Protein AF-A0A523S3R2-F1 (afdb_monomer_lite)

Structure (mmCIF, N/CA/C/O backbone):
data_AF-A0A523S3R2-F1
#
_entry.id   AF-A0A523S3R2-F1
#
loop_
_atom_site.group_PDB
_atom_site.id
_atom_site.type_symbol
_atom_site.label_atom_id
_atom_site.label_alt_id
_atom_site.label_comp_id
_atom_site.label_asym_id
_atom_site.label_entity_id
_atom_site.label_seq_id
_atom_site.pdbx_PDB_ins_code
_atom_site.Cartn_x
_atom_site.Cartn_y
_atom_site.Cartn_z
_atom_site.occupancy
_atom_site.B_iso_or_equiv
_atom_site.auth_seq_id
_atom_site.auth_comp_id
_atom_site.auth_asym_id
_atom_site.auth_atom_id
_atom_site.pdbx_PDB_model_num
ATOM 1 N N . MET A 1 1 ? 44.971 -27.867 -10.500 1.00 40.50 1 MET A N 1
ATOM 2 C CA . MET A 1 1 ? 44.512 -26.619 -11.135 1.00 40.50 1 MET A CA 1
ATOM 3 C C . MET A 1 1 ? 43.137 -26.334 -10.574 1.00 40.50 1 MET A C 1
ATOM 5 O O . MET A 1 1 ? 42.234 -27.114 -10.837 1.00 40.50 1 MET A O 1
ATOM 9 N N . ALA A 1 2 ? 43.021 -25.345 -9.694 1.00 43.53 2 ALA A N 1
ATOM 10 C CA . ALA A 1 2 ? 41.729 -24.934 -9.167 1.00 43.53 2 ALA A CA 1
ATOM 11 C C . ALA A 1 2 ? 41.140 -23.931 -10.161 1.00 43.53 2 ALA A C 1
ATOM 13 O O . ALA A 1 2 ? 41.771 -22.913 -10.437 1.00 43.53 2 ALA A O 1
ATOM 14 N N . GLU A 1 3 ? 39.986 -24.256 -10.742 1.00 49.16 3 GLU A N 1
ATOM 15 C CA . GLU A 1 3 ? 39.143 -23.257 -11.389 1.00 49.16 3 GLU A CA 1
ATOM 16 C C . GLU A 1 3 ? 38.792 -22.212 -10.332 1.00 49.16 3 GLU A C 1
ATOM 18 O O . GLU A 1 3 ? 38.051 -22.488 -9.388 1.00 49.16 3 GLU A O 1
ATOM 23 N N . GLU A 1 4 ? 39.361 -21.016 -10.467 1.00 48.84 4 GLU A N 1
ATOM 24 C CA . GLU A 1 4 ? 38.840 -19.842 -9.789 1.00 48.84 4 GLU A CA 1
ATOM 25 C C . GLU A 1 4 ? 37.411 -19.638 -10.282 1.00 48.84 4 GLU A C 1
ATOM 27 O O . GLU A 1 4 ? 37.146 -19.176 -11.395 1.00 48.84 4 GLU A O 1
ATOM 32 N N . GLN A 1 5 ? 36.477 -20.039 -9.431 1.00 52.88 5 GLN A N 1
ATOM 33 C CA . GLN A 1 5 ? 35.084 -19.669 -9.510 1.00 52.88 5 GLN A CA 1
ATOM 34 C C . GLN A 1 5 ? 35.054 -18.137 -9.552 1.00 52.88 5 GLN A C 1
ATOM 36 O O . GLN A 1 5 ? 35.304 -17.488 -8.539 1.00 52.88 5 GLN A O 1
ATOM 41 N N . LYS A 1 6 ? 34.836 -17.562 -10.745 1.00 54.84 6 LYS A N 1
ATOM 42 C CA . LYS A 1 6 ? 34.659 -16.119 -10.943 1.00 54.84 6 LYS A CA 1
ATOM 43 C C . LYS A 1 6 ? 33.499 -15.672 -10.061 1.00 54.84 6 LYS A C 1
ATOM 45 O O . LYS A 1 6 ? 32.336 -15.779 -10.447 1.00 54.84 6 LYS A O 1
ATOM 50 N N . THR A 1 7 ? 33.815 -15.212 -8.859 1.00 56.47 7 THR A N 1
ATOM 51 C CA . THR A 1 7 ? 32.892 -14.472 -8.015 1.00 56.47 7 THR A CA 1
ATOM 52 C C . THR A 1 7 ? 32.406 -13.295 -8.850 1.00 56.47 7 THR A C 1
ATOM 54 O O . THR A 1 7 ? 33.206 -12.583 -9.460 1.00 56.47 7 THR A O 1
ATOM 57 N N . GLY A 1 8 ? 31.082 -13.185 -8.998 1.00 58.47 8 GLY A N 1
ATOM 58 C CA . GLY A 1 8 ? 30.453 -12.182 -9.850 1.00 58.47 8 GLY A CA 1
ATOM 59 C C . GLY A 1 8 ? 31.069 -10.814 -9.585 1.00 58.47 8 GLY A C 1
ATOM 60 O O . GLY A 1 8 ? 31.191 -10.412 -8.429 1.00 58.47 8 GLY A O 1
ATOM 61 N N . ALA A 1 9 ? 31.513 -10.145 -10.652 1.00 65.75 9 ALA A N 1
ATOM 62 C CA . ALA A 1 9 ? 32.090 -8.813 -10.565 1.00 65.75 9 ALA A CA 1
ATOM 63 C C . ALA A 1 9 ? 31.196 -7.935 -9.678 1.00 65.75 9 ALA A C 1
ATOM 65 O O . ALA A 1 9 ? 29.975 -7.925 -9.851 1.00 65.75 9 ALA A O 1
ATOM 66 N N . ALA A 1 10 ? 31.796 -7.249 -8.703 1.00 76.88 10 ALA A N 1
ATOM 67 C CA . ALA A 1 10 ? 31.055 -6.383 -7.799 1.00 76.88 10 ALA A CA 1
ATOM 68 C C . ALA A 1 10 ? 30.233 -5.379 -8.624 1.00 76.88 10 ALA A C 1
ATOM 70 O O . ALA A 1 10 ? 30.782 -4.614 -9.416 1.00 76.88 10 ALA A O 1
ATOM 71 N N . ILE A 1 11 ? 28.909 -5.424 -8.470 1.00 83.94 11 ILE A N 1
ATOM 72 C CA . ILE A 1 11 ? 27.993 -4.538 -9.188 1.00 83.94 11 ILE A CA 1
ATOM 73 C C . ILE A 1 11 ? 28.184 -3.124 -8.635 1.00 83.94 11 ILE A C 1
ATOM 75 O O . ILE A 1 11 ? 27.977 -2.895 -7.440 1.00 83.94 11 ILE A O 1
ATOM 79 N N . THR A 1 12 ? 28.574 -2.183 -9.495 1.00 91.38 12 THR A N 1
ATOM 80 C CA . THR A 1 12 ? 28.761 -0.776 -9.118 1.00 91.38 12 THR A CA 1
ATOM 81 C C . THR A 1 12 ? 27.421 -0.103 -8.807 1.00 91.38 12 THR A C 1
ATOM 83 O O . THR A 1 12 ? 26.373 -0.534 -9.291 1.00 91.38 12 THR A O 1
ATOM 86 N N . GLU A 1 13 ? 27.436 0.983 -8.026 1.00 95.38 13 GLU A N 1
ATOM 87 C CA . GLU A 1 13 ? 26.220 1.773 -7.755 1.00 95.38 13 GLU A CA 1
ATOM 88 C C . GLU A 1 13 ? 25.601 2.352 -9.035 1.00 95.38 13 GLU A C 1
ATOM 90 O O . GLU A 1 13 ? 24.383 2.430 -9.149 1.00 95.38 13 GLU A O 1
ATOM 95 N N . GLU A 1 14 ? 26.421 2.670 -10.039 1.00 93.38 14 GLU A N 1
ATOM 96 C CA . GLU A 1 14 ? 25.951 3.085 -11.364 1.00 93.38 14 GLU A CA 1
ATOM 97 C C . GLU A 1 14 ? 25.139 1.978 -12.053 1.00 93.38 14 GLU A C 1
ATOM 99 O O . GLU A 1 14 ? 24.027 2.220 -12.526 1.00 93.38 14 GLU A O 1
ATOM 104 N N . ILE A 1 15 ? 25.646 0.738 -12.048 1.00 92.50 15 ILE A N 1
ATOM 105 C CA . ILE A 1 15 ? 24.929 -0.404 -12.631 1.00 92.50 15 ILE A CA 1
ATOM 106 C C . ILE A 1 15 ? 23.650 -0.687 -11.836 1.00 92.50 15 ILE A C 1
ATOM 108 O O . ILE A 1 15 ? 22.602 -0.911 -12.439 1.00 92.50 15 ILE A O 1
ATOM 112 N N . LYS A 1 16 ? 23.687 -0.615 -10.498 1.00 91.88 16 LYS A N 1
ATOM 113 C CA . LYS A 1 16 ? 22.470 -0.729 -9.675 1.00 91.88 16 LYS A CA 1
ATOM 114 C C . LYS A 1 16 ? 21.453 0.356 -10.032 1.00 91.88 16 LYS A C 1
ATOM 116 O O . LYS A 1 16 ? 20.271 0.051 -10.173 1.00 91.88 16 LYS A O 1
ATOM 121 N N . GLY A 1 17 ? 21.901 1.595 -10.228 1.00 92.19 17 GLY A N 1
ATOM 122 C CA . GLY A 1 17 ? 21.056 2.706 -10.662 1.00 92.19 17 GLY A CA 1
ATOM 123 C C . GLY A 1 17 ? 20.334 2.404 -11.976 1.00 92.19 17 GLY A C 1
ATOM 124 O O . GLY A 1 17 ? 19.113 2.540 -12.046 1.00 92.19 17 GLY A O 1
ATOM 125 N N . LEU A 1 18 ? 21.053 1.901 -12.984 1.00 90.31 18 LEU A N 1
ATOM 126 C CA . LEU A 1 18 ? 20.466 1.470 -14.262 1.00 90.31 18 LEU A CA 1
ATOM 127 C C . LEU A 1 18 ? 19.465 0.317 -14.093 1.00 90.31 18 LEU A C 1
ATOM 129 O O . LEU A 1 18 ? 18.404 0.312 -14.726 1.00 90.31 18 LEU A O 1
ATOM 133 N N . MET A 1 19 ? 19.764 -0.643 -13.213 1.00 90.38 19 MET A N 1
ATOM 134 C CA . MET A 1 19 ? 18.846 -1.740 -12.900 1.00 90.38 19 MET A CA 1
ATOM 135 C C . MET A 1 19 ? 17.519 -1.216 -12.345 1.00 90.38 19 MET A C 1
ATOM 137 O O . MET A 1 19 ? 16.462 -1.622 -12.827 1.00 90.38 19 MET A O 1
ATOM 141 N N . TYR A 1 20 ? 17.562 -0.304 -11.371 1.00 87.00 20 TYR A N 1
ATOM 142 C CA . TYR A 1 20 ? 16.360 0.257 -10.748 1.00 87.00 20 TYR A CA 1
ATOM 143 C C . TYR A 1 20 ? 15.589 1.203 -11.666 1.00 87.00 20 TYR A C 1
ATOM 145 O O . TYR A 1 20 ? 14.362 1.140 -11.703 1.00 87.00 20 TYR A O 1
ATOM 153 N N . ALA A 1 21 ? 16.288 2.060 -12.409 1.00 84.06 21 ALA A N 1
ATOM 154 C CA . ALA A 1 21 ? 15.658 3.097 -13.219 1.00 84.06 21 ALA A CA 1
ATOM 155 C C . ALA A 1 21 ? 15.180 2.602 -14.591 1.00 84.06 21 ALA A C 1
ATOM 157 O O . ALA A 1 21 ? 14.309 3.227 -15.190 1.00 84.06 21 ALA A O 1
ATOM 158 N N . THR A 1 22 ? 15.749 1.517 -15.128 1.00 85.94 22 THR A N 1
ATOM 159 C CA . THR A 1 22 ? 15.472 1.090 -16.511 1.00 85.94 22 THR A CA 1
ATOM 160 C C . THR A 1 22 ? 15.106 -0.383 -16.614 1.00 85.94 22 THR A C 1
ATOM 162 O O . THR A 1 22 ? 14.055 -0.714 -17.162 1.00 85.94 22 THR A O 1
ATOM 165 N N . TRP A 1 23 ? 15.940 -1.289 -16.094 1.00 90.19 23 TRP A N 1
ATOM 166 C CA . TRP A 1 23 ? 15.748 -2.721 -16.355 1.00 90.19 23 TRP A CA 1
ATOM 167 C C . TRP A 1 23 ? 14.554 -3.293 -15.589 1.00 90.19 23 TRP A C 1
ATOM 169 O O . TRP A 1 23 ? 13.716 -3.969 -16.183 1.00 90.19 23 TRP A O 1
ATOM 179 N N . LEU A 1 24 ? 14.444 -3.005 -14.289 1.00 89.12 24 LEU A N 1
ATOM 180 C CA . LEU A 1 24 ? 13.330 -3.470 -13.461 1.00 89.12 24 LEU A CA 1
ATOM 181 C C . LEU A 1 24 ? 11.973 -2.943 -13.949 1.00 89.12 24 LEU A C 1
ATOM 183 O O . LEU A 1 24 ? 11.067 -3.771 -14.076 1.00 89.12 24 LEU A O 1
ATOM 187 N N . PRO A 1 25 ? 11.811 -1.646 -14.287 1.00 84.69 25 PRO A N 1
ATOM 188 C CA . PRO A 1 25 ? 10.603 -1.165 -14.945 1.00 84.69 25 PRO A CA 1
ATOM 189 C C . PRO A 1 25 ? 10.266 -1.959 -16.209 1.00 84.69 25 PRO A C 1
ATOM 191 O O . PRO A 1 25 ? 9.183 -2.530 -16.279 1.00 84.69 25 PRO A O 1
ATOM 194 N N . ALA A 1 26 ? 11.204 -2.099 -17.155 1.00 87.00 26 ALA A N 1
ATOM 195 C CA . ALA A 1 26 ? 10.957 -2.788 -18.426 1.00 87.00 26 ALA A CA 1
ATOM 196 C C . ALA A 1 26 ? 10.557 -4.268 -18.252 1.00 87.00 26 ALA A C 1
ATOM 198 O O . ALA A 1 26 ? 9.619 -4.754 -18.895 1.00 87.00 26 ALA A O 1
ATOM 199 N N . ILE A 1 27 ? 11.238 -4.987 -17.352 1.00 89.44 27 ILE A N 1
ATOM 200 C CA . ILE A 1 27 ? 10.918 -6.385 -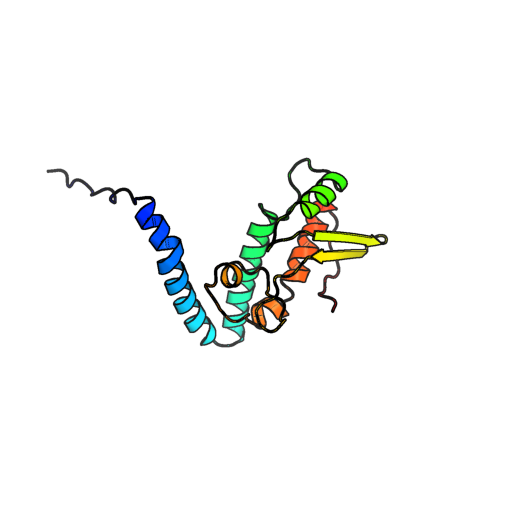17.021 1.00 89.44 27 ILE A CA 1
ATOM 201 C C . ILE A 1 27 ? 9.525 -6.473 -16.388 1.00 89.44 27 ILE A C 1
ATOM 203 O O . ILE A 1 27 ? 8.728 -7.341 -16.748 1.00 89.44 27 ILE A O 1
ATOM 207 N N . THR A 1 28 ? 9.216 -5.559 -15.469 1.00 87.44 28 THR A N 1
ATOM 208 C CA . THR A 1 28 ? 7.931 -5.528 -14.764 1.00 87.44 28 THR A CA 1
ATOM 209 C C . THR A 1 28 ? 6.780 -5.206 -15.712 1.00 87.44 28 THR A C 1
ATOM 211 O O . THR A 1 28 ? 5.753 -5.885 -15.661 1.00 87.44 28 THR A O 1
ATOM 214 N N . THR A 1 29 ? 6.952 -4.244 -16.623 1.00 83.00 29 THR A N 1
ATOM 215 C CA . THR A 1 29 ? 5.983 -3.945 -17.687 1.00 83.00 29 THR A CA 1
ATOM 216 C C . THR A 1 29 ? 5.697 -5.192 -18.522 1.00 83.00 29 THR A C 1
ATOM 218 O O . THR A 1 29 ? 4.538 -5.588 -18.636 1.00 83.00 29 THR A O 1
ATOM 221 N N . THR A 1 30 ? 6.741 -5.870 -19.011 1.00 88.31 30 THR A N 1
ATOM 222 C CA . THR A 1 30 ? 6.602 -7.089 -19.830 1.00 88.31 30 THR A CA 1
ATOM 223 C C . THR A 1 30 ? 5.842 -8.191 -19.080 1.00 88.31 30 THR A C 1
ATOM 225 O O . THR A 1 30 ? 4.916 -8.802 -19.612 1.00 88.31 30 THR A O 1
ATOM 228 N N . LEU A 1 31 ? 6.185 -8.428 -17.809 1.00 90.31 31 LEU A N 1
ATOM 229 C CA . LEU A 1 31 ? 5.492 -9.407 -16.967 1.00 90.31 31 LEU A CA 1
ATOM 230 C C . LEU A 1 31 ? 4.002 -9.068 -16.801 1.00 90.31 31 LEU A C 1
ATOM 232 O O . LEU A 1 31 ? 3.144 -9.948 -16.893 1.00 90.31 31 LEU A O 1
ATOM 236 N N . LEU A 1 32 ? 3.683 -7.799 -16.544 1.00 86.12 32 LEU A N 1
ATOM 237 C CA . LEU A 1 32 ? 2.310 -7.347 -16.326 1.00 86.12 32 LEU A CA 1
ATOM 238 C C . LEU A 1 32 ? 1.465 -7.406 -17.601 1.00 86.12 32 LEU A C 1
ATOM 240 O O . LEU A 1 32 ? 0.279 -7.737 -17.527 1.00 86.12 32 LEU A O 1
ATOM 244 N N . GLU A 1 33 ? 2.057 -7.152 -18.766 1.00 85.56 33 GLU A N 1
ATOM 245 C CA . GLU A 1 33 ? 1.408 -7.353 -20.065 1.00 85.56 33 GLU A CA 1
ATOM 246 C C . GLU A 1 33 ? 1.015 -8.816 -20.291 1.00 85.56 33 GLU A C 1
ATOM 248 O O . GLU A 1 33 ? -0.112 -9.093 -20.708 1.00 85.56 33 GLU A O 1
ATOM 253 N N . GLU A 1 34 ? 1.880 -9.764 -19.936 1.00 91.50 34 GLU A N 1
ATOM 254 C CA . GLU A 1 34 ? 1.540 -11.187 -20.016 1.00 91.50 34 GLU A CA 1
ATOM 255 C C . GLU A 1 34 ? 0.483 -11.589 -18.980 1.00 91.50 34 GLU A C 1
ATOM 257 O O . GLU A 1 34 ? -0.449 -12.337 -19.291 1.00 91.50 34 GLU A O 1
ATOM 262 N N . ILE A 1 35 ? 0.532 -11.028 -17.767 1.00 90.00 35 ILE A N 1
ATOM 263 C CA . ILE A 1 35 ? -0.519 -11.236 -16.758 1.00 90.00 35 ILE A CA 1
ATOM 264 C C . I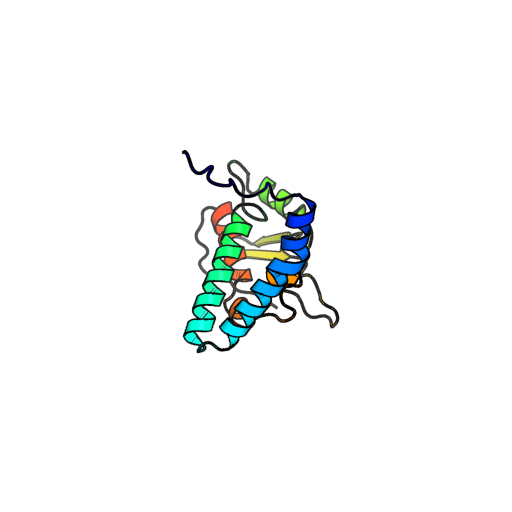LE A 1 35 ? -1.887 -10.765 -17.278 1.00 90.00 35 ILE A C 1
ATOM 266 O O . ILE A 1 35 ? -2.898 -11.424 -17.006 1.00 90.00 35 ILE A O 1
ATOM 270 N N . ARG A 1 36 ? -1.953 -9.680 -18.068 1.00 85.31 36 ARG A N 1
ATOM 271 C CA . ARG A 1 36 ? -3.212 -9.212 -18.686 1.00 85.31 36 ARG A CA 1
ATOM 272 C C . ARG A 1 36 ? -3.837 -10.256 -19.604 1.00 85.31 36 ARG A C 1
ATOM 274 O O . ARG A 1 36 ? -5.067 -10.352 -19.640 1.00 85.31 36 ARG A O 1
ATOM 281 N N . ARG A 1 37 ? -3.017 -11.057 -20.289 1.00 90.06 37 ARG A N 1
ATOM 282 C CA . ARG A 1 37 ? -3.452 -12.101 -21.234 1.00 90.06 37 ARG A CA 1
ATOM 283 C C . ARG A 1 37 ? -3.983 -13.360 -20.543 1.00 90.06 37 ARG A C 1
ATOM 285 O O . ARG A 1 37 ? -4.603 -14.200 -21.192 1.00 90.06 37 ARG A O 1
ATOM 292 N N . LEU A 1 38 ? -3.779 -13.503 -19.232 1.00 92.38 38 LEU A N 1
ATOM 293 C CA . LEU A 1 38 ? -4.279 -14.651 -18.479 1.00 92.38 38 LEU A CA 1
ATOM 294 C C . LEU A 1 38 ? -5.814 -14.643 -18.346 1.00 92.38 38 LEU A C 1
ATOM 296 O O . LEU A 1 38 ? -6.434 -13.577 -18.287 1.00 92.38 38 LEU A O 1
ATOM 300 N N . PRO A 1 39 ? -6.444 -15.827 -18.184 1.00 93.50 39 PRO A N 1
ATOM 301 C CA . PRO A 1 39 ? -7.865 -15.919 -17.872 1.00 93.50 39 PRO A CA 1
ATOM 302 C C . PRO A 1 39 ? -8.233 -15.113 -16.612 1.00 93.50 39 PRO A C 1
ATOM 304 O O . PRO A 1 39 ? -7.472 -15.156 -15.635 1.00 93.50 39 PRO A O 1
ATOM 307 N N . PRO A 1 40 ? -9.421 -14.474 -16.556 1.00 89.44 40 PRO A N 1
ATOM 308 C CA . PRO A 1 40 ? -9.779 -13.525 -15.495 1.00 89.44 40 PRO A CA 1
ATOM 309 C C . PRO A 1 40 ? -9.574 -14.048 -14.069 1.00 89.44 40 PRO A C 1
ATOM 311 O O . PRO A 1 40 ? -9.037 -13.345 -13.217 1.00 89.44 40 PRO A O 1
ATOM 314 N N . LYS A 1 41 ? -9.927 -15.314 -13.806 1.00 89.19 41 LYS A N 1
ATOM 315 C CA . LYS A 1 41 ? -9.755 -15.936 -12.482 1.00 89.19 41 LYS A CA 1
ATOM 316 C C . LYS A 1 41 ? -8.282 -16.025 -12.062 1.00 89.19 41 LYS A C 1
ATOM 318 O O . LYS A 1 41 ? -7.964 -15.756 -10.908 1.00 89.19 41 LYS A O 1
ATOM 323 N N . ARG A 1 42 ? -7.388 -16.398 -12.986 1.00 91.25 42 ARG A N 1
ATOM 324 C CA . ARG A 1 42 ? -5.944 -16.516 -12.711 1.00 91.25 42 ARG A CA 1
ATOM 325 C C . ARG A 1 42 ? -5.296 -15.142 -12.595 1.00 91.25 42 ARG A C 1
ATOM 327 O O . ARG A 1 42 ? -4.554 -14.916 -11.644 1.00 91.25 42 ARG A O 1
ATOM 334 N N . ARG A 1 43 ? -5.644 -14.223 -13.503 1.00 90.12 43 ARG A N 1
ATOM 335 C CA . ARG A 1 43 ? -5.213 -12.821 -13.456 1.00 90.12 43 ARG A CA 1
ATOM 336 C C . ARG A 1 43 ? -5.556 -12.190 -12.106 1.00 90.12 43 ARG A C 1
ATOM 338 O O . ARG A 1 43 ? -4.659 -11.731 -11.409 1.00 90.12 43 ARG A O 1
ATOM 345 N N . LYS A 1 44 ? -6.825 -12.272 -11.686 1.00 85.94 44 LYS A N 1
ATOM 346 C CA . LYS A 1 44 ? -7.289 -11.747 -10.393 1.00 85.94 44 LYS A CA 1
ATOM 347 C C . LYS A 1 44 ? -6.525 -12.346 -9.211 1.00 85.94 44 LYS A C 1
ATOM 349 O O . LYS A 1 44 ? -6.143 -11.602 -8.316 1.00 85.94 44 LYS A O 1
ATOM 354 N N . ALA A 1 45 ? -6.290 -13.659 -9.198 1.00 88.38 45 ALA A N 1
ATOM 355 C CA . ALA A 1 45 ? -5.576 -14.314 -8.101 1.00 88.38 45 ALA A CA 1
ATOM 356 C C . ALA A 1 45 ? -4.126 -13.816 -7.959 1.00 88.38 45 ALA A C 1
ATOM 358 O O . ALA A 1 45 ? -3.695 -13.508 -6.849 1.00 88.38 45 ALA A O 1
ATOM 359 N N . ILE A 1 46 ? -3.394 -13.694 -9.072 1.00 89.62 46 ILE A N 1
ATOM 360 C CA . ILE A 1 46 ? -2.009 -13.192 -9.073 1.00 89.62 46 ILE A CA 1
ATOM 361 C C . ILE A 1 46 ? -1.972 -11.734 -8.618 1.00 89.62 46 ILE A C 1
ATOM 363 O O . ILE A 1 46 ? -1.239 -11.396 -7.694 1.00 89.62 46 ILE A O 1
ATOM 367 N N . LEU A 1 47 ? -2.810 -10.896 -9.225 1.00 85.69 47 LEU A N 1
ATOM 368 C CA . LEU A 1 47 ? -2.895 -9.471 -8.921 1.00 85.69 47 LEU A CA 1
ATOM 369 C C . LEU A 1 47 ? -3.289 -9.206 -7.459 1.00 85.69 47 LEU A C 1
ATOM 371 O O . LEU A 1 47 ? -2.678 -8.373 -6.797 1.00 85.69 47 LEU A O 1
ATOM 375 N N . THR A 1 48 ? -4.240 -9.976 -6.920 1.00 84.12 48 THR A N 1
ATOM 376 C CA . THR A 1 48 ? -4.626 -9.895 -5.501 1.00 84.12 48 THR A CA 1
ATOM 377 C C . THR A 1 48 ? -3.441 -10.229 -4.599 1.00 84.12 48 THR A C 1
ATOM 379 O O . THR A 1 48 ? -3.143 -9.462 -3.689 1.00 84.12 48 THR A O 1
ATOM 382 N N . LYS A 1 49 ? -2.713 -11.314 -4.896 1.00 87.25 49 LYS A N 1
ATOM 383 C CA . LYS A 1 49 ? -1.535 -11.715 -4.118 1.00 87.25 49 LYS A CA 1
ATOM 384 C C . LYS A 1 49 ? -0.431 -10.656 -4.159 1.00 87.25 49 LYS A C 1
ATOM 386 O O . LYS A 1 49 ? 0.165 -10.373 -3.127 1.00 87.25 49 LYS A O 1
ATOM 391 N N . MET A 1 50 ? -0.187 -10.045 -5.321 1.00 86.00 50 MET A N 1
ATOM 392 C CA . MET A 1 50 ? 0.753 -8.925 -5.438 1.00 86.00 50 MET A CA 1
ATOM 393 C C . MET A 1 50 ? 0.337 -7.754 -4.540 1.00 86.00 50 MET A C 1
ATOM 395 O O . MET A 1 50 ? 1.166 -7.234 -3.798 1.00 86.00 50 MET A O 1
ATOM 399 N N . CYS A 1 51 ? -0.944 -7.370 -4.555 1.00 81.62 51 CYS A N 1
ATOM 400 C C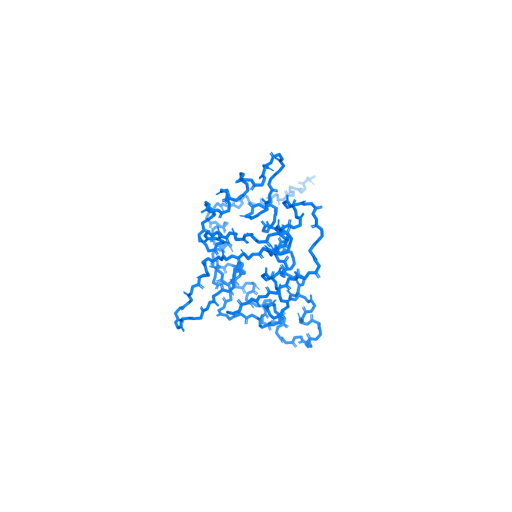A . CYS A 1 51 ? -1.460 -6.314 -3.684 1.00 81.62 51 CYS A CA 1
ATOM 401 C C . CYS A 1 51 ? -1.336 -6.654 -2.195 1.00 81.62 51 CYS A C 1
ATOM 403 O O . CYS A 1 51 ? -0.980 -5.778 -1.410 1.00 81.62 51 CYS A O 1
ATOM 405 N N . ASP A 1 52 ? -1.606 -7.899 -1.804 1.00 84.00 52 ASP A N 1
ATOM 406 C CA . ASP A 1 52 ? -1.506 -8.327 -0.407 1.00 84.00 52 ASP A CA 1
ATOM 407 C C . ASP A 1 52 ? -0.057 -8.268 0.087 1.00 84.00 52 ASP A C 1
ATOM 409 O O . ASP A 1 52 ? 0.197 -7.727 1.164 1.00 84.00 52 ASP A O 1
ATOM 413 N N . THR A 1 53 ? 0.902 -8.705 -0.738 1.00 86.56 53 THR A N 1
ATOM 414 C CA . THR A 1 53 ? 2.337 -8.554 -0.452 1.00 86.56 53 THR A CA 1
ATOM 415 C C . THR A 1 53 ? 2.738 -7.082 -0.332 1.00 86.56 53 THR A C 1
ATOM 417 O O . THR A 1 53 ? 3.455 -6.719 0.598 1.00 86.56 53 THR A O 1
ATOM 420 N N . CYS A 1 54 ? 2.246 -6.197 -1.206 1.00 83.69 54 CYS A N 1
ATOM 421 C CA . CYS A 1 54 ? 2.473 -4.757 -1.039 1.00 83.69 54 CYS A CA 1
ATOM 422 C C . CYS A 1 54 ? 1.900 -4.238 0.289 1.00 83.69 54 CYS A C 1
ATOM 424 O O . CYS A 1 54 ? 2.559 -3.455 0.967 1.00 83.69 54 CYS A O 1
ATOM 426 N N . GLY A 1 55 ? 0.706 -4.690 0.683 1.00 84.75 55 GLY A N 1
ATOM 427 C CA . GLY A 1 55 ? 0.098 -4.330 1.964 1.00 84.75 55 GLY A CA 1
ATOM 428 C C . GLY A 1 55 ? 0.897 -4.830 3.171 1.00 84.75 55 GLY A C 1
ATOM 429 O O . GLY A 1 55 ? 1.013 -4.119 4.164 1.00 84.75 55 GLY A O 1
ATOM 430 N N . GLU A 1 56 ? 1.488 -6.026 3.095 1.00 87.50 56 GLU A N 1
ATOM 431 C CA . GLU A 1 56 ? 2.398 -6.541 4.128 1.00 87.50 56 GLU A CA 1
ATOM 432 C C . GLU A 1 56 ? 3.644 -5.672 4.279 1.00 87.50 56 GLU A C 1
ATOM 434 O O . GLU A 1 56 ? 3.989 -5.300 5.398 1.00 87.50 56 GLU A O 1
ATOM 439 N N . LEU A 1 57 ? 4.278 -5.297 3.167 1.00 87.50 57 LEU A N 1
ATOM 440 C CA . LEU A 1 57 ? 5.450 -4.419 3.187 1.00 87.50 57 LEU A CA 1
ATOM 441 C C . LEU A 1 57 ? 5.102 -3.013 3.695 1.00 87.50 57 LEU A C 1
ATOM 443 O O . LEU A 1 57 ? 5.864 -2.433 4.468 1.00 87.50 57 LEU A O 1
ATOM 447 N N . ALA A 1 58 ? 3.933 -2.486 3.322 1.00 86.62 58 ALA A N 1
ATOM 448 C CA . ALA A 1 58 ? 3.444 -1.207 3.829 1.00 86.62 58 ALA A CA 1
ATOM 449 C C . ALA A 1 58 ? 3.249 -1.250 5.355 1.00 86.62 58 ALA A C 1
ATOM 451 O O . ALA A 1 58 ? 3.731 -0.363 6.057 1.00 86.62 58 ALA A O 1
ATOM 452 N N . MET A 1 59 ? 2.629 -2.309 5.882 1.00 89.12 59 MET A N 1
ATOM 453 C CA . MET A 1 59 ? 2.489 -2.517 7.329 1.00 89.12 59 MET A CA 1
ATOM 454 C C . MET A 1 59 ? 3.834 -2.746 8.031 1.00 89.12 59 MET A C 1
ATOM 456 O O . MET A 1 59 ? 3.992 -2.361 9.181 1.00 89.12 59 MET A O 1
ATOM 460 N N . ALA A 1 60 ? 4.815 -3.355 7.368 1.00 87.00 60 ALA A N 1
ATOM 461 C CA . ALA A 1 60 ? 6.112 -3.620 7.981 1.00 87.00 60 ALA A CA 1
ATOM 462 C C . ALA A 1 60 ? 6.976 -2.361 8.165 1.00 87.00 60 ALA A C 1
ATOM 464 O O . ALA A 1 60 ? 7.866 -2.372 9.011 1.00 87.00 60 ALA A O 1
ATOM 465 N N . GLY A 1 61 ? 6.745 -1.290 7.396 1.00 82.69 61 GLY A N 1
ATOM 466 C CA . GLY A 1 61 ? 7.621 -0.115 7.474 1.00 82.69 61 GLY A CA 1
ATOM 467 C C . GLY A 1 61 ? 7.006 1.246 7.169 1.00 82.69 61 GLY A C 1
ATOM 468 O O . GLY A 1 61 ? 7.463 2.234 7.732 1.00 82.69 61 GLY A O 1
ATOM 469 N N . ALA A 1 62 ? 6.002 1.333 6.296 1.00 84.38 62 ALA A N 1
ATOM 470 C CA . ALA A 1 62 ? 5.536 2.622 5.784 1.00 84.38 62 ALA A CA 1
ATOM 471 C C . ALA A 1 62 ? 4.350 3.213 6.559 1.00 84.38 62 ALA A C 1
ATOM 473 O O . ALA A 1 62 ? 4.239 4.431 6.653 1.00 84.38 62 ALA A O 1
ATOM 474 N N . VAL A 1 63 ? 3.449 2.361 7.061 1.00 88.88 63 VAL A N 1
ATOM 475 C CA . VAL A 1 63 ? 2.207 2.792 7.730 1.00 88.88 63 VAL A CA 1
ATOM 476 C C . VAL A 1 63 ? 1.814 1.925 8.925 1.00 88.88 63 VAL A C 1
ATOM 478 O O . VAL A 1 63 ? 0.771 2.165 9.513 1.00 88.88 63 VAL A O 1
ATOM 481 N N . GLY A 1 64 ? 2.582 0.896 9.290 1.00 90.12 64 GLY A N 1
ATOM 482 C CA . GLY A 1 64 ? 2.217 0.041 10.422 1.00 90.12 64 GLY A CA 1
ATOM 483 C C . GLY A 1 64 ? 2.641 0.604 11.772 1.00 90.12 64 GLY A C 1
ATOM 484 O O . GLY A 1 64 ? 3.679 1.259 11.894 1.00 90.12 64 GLY A O 1
ATOM 485 N N . ILE A 1 65 ? 1.851 0.288 12.801 1.00 92.12 65 ILE A N 1
ATOM 486 C CA . ILE A 1 65 ? 2.198 0.592 14.189 1.00 92.12 65 ILE A CA 1
ATOM 487 C C . ILE A 1 65 ? 3.475 -0.155 14.594 1.00 92.12 65 ILE A C 1
ATOM 489 O O . ILE A 1 65 ? 3.618 -1.355 14.347 1.00 92.12 65 ILE A O 1
ATOM 493 N N . GLN A 1 66 ? 4.416 0.559 15.210 1.00 89.69 66 GLN A N 1
ATOM 494 C CA . GLN A 1 66 ? 5.710 -0.005 15.595 1.00 89.69 66 GLN A CA 1
ATOM 495 C C . GLN A 1 66 ? 5.661 -0.642 16.995 1.00 89.69 66 GLN A C 1
ATOM 497 O O . GLN A 1 66 ? 4.836 -0.247 17.825 1.00 89.69 66 GLN A O 1
ATOM 502 N N . PRO A 1 67 ? 6.542 -1.612 17.310 1.00 89.06 67 PRO A N 1
ATOM 503 C CA . PRO A 1 67 ? 6.617 -2.188 18.649 1.00 89.06 67 PRO A CA 1
ATOM 504 C C . PRO A 1 67 ? 6.804 -1.112 19.729 1.00 89.06 67 PRO A C 1
ATOM 506 O O . PRO A 1 67 ? 7.733 -0.313 19.666 1.00 89.06 67 PRO A O 1
ATOM 509 N N . GLY A 1 68 ? 5.923 -1.108 20.732 1.00 89.69 68 GLY A N 1
ATOM 510 C CA . GLY A 1 68 ? 5.961 -0.147 21.841 1.00 89.69 68 GLY A CA 1
ATOM 511 C C . GLY A 1 68 ? 5.329 1.219 21.549 1.00 89.69 68 GLY A C 1
ATOM 512 O O . GLY A 1 68 ? 5.228 2.024 22.468 1.00 89.69 68 GLY A O 1
ATOM 513 N N . MET A 1 69 ? 4.870 1.468 20.321 1.00 93.88 69 MET A N 1
ATOM 514 C CA . MET A 1 69 ? 4.163 2.695 19.951 1.00 93.88 69 MET A CA 1
ATOM 515 C C . MET A 1 69 ? 2.754 2.705 20.559 1.00 93.88 69 MET A C 1
ATOM 517 O O . MET A 1 69 ? 2.028 1.708 20.471 1.00 93.88 69 MET A O 1
ATOM 521 N N . SER A 1 70 ? 2.367 3.817 21.189 1.00 93.81 70 SER A N 1
ATOM 522 C CA . SER A 1 70 ? 0.992 4.008 21.657 1.00 93.81 70 SER A CA 1
ATOM 523 C C . SER A 1 70 ? 0.052 4.356 20.495 1.00 93.81 70 SER A C 1
ATOM 525 O O . SER A 1 70 ? 0.494 4.650 19.386 1.00 93.81 70 SER A O 1
ATOM 527 N N . TRP A 1 71 ? -1.260 4.327 20.738 1.00 92.12 71 TRP A N 1
ATOM 528 C CA . TRP A 1 71 ? -2.237 4.780 19.743 1.00 92.12 71 TRP A CA 1
ATOM 529 C C . TRP A 1 71 ? -2.022 6.250 19.366 1.00 92.12 71 TRP A C 1
ATOM 531 O O . TRP A 1 71 ? -2.002 6.575 18.183 1.00 92.12 71 TRP A O 1
ATOM 541 N N . ASP A 1 72 ? -1.792 7.115 20.353 1.00 93.25 72 ASP A N 1
ATOM 542 C CA . ASP A 1 72 ? -1.585 8.544 20.119 1.00 93.25 72 ASP A CA 1
ATOM 543 C C . ASP A 1 72 ? -0.285 8.793 19.339 1.00 93.25 72 ASP A C 1
ATOM 545 O O . ASP A 1 72 ? -0.288 9.538 18.360 1.00 93.25 72 ASP A O 1
ATOM 549 N N . ASP A 1 73 ? 0.800 8.087 19.684 1.00 94.31 73 ASP A N 1
ATOM 550 C CA . ASP A 1 73 ? 2.059 8.157 18.927 1.00 94.31 73 ASP A CA 1
ATOM 551 C C . ASP A 1 73 ? 1.884 7.661 17.489 1.00 94.31 73 ASP A C 1
ATOM 553 O O . ASP A 1 73 ? 2.485 8.201 16.561 1.00 94.31 73 ASP A O 1
ATOM 557 N N . TYR A 1 74 ? 1.055 6.636 17.287 1.00 93.88 74 TYR A N 1
ATOM 558 C CA . TYR A 1 74 ? 0.751 6.109 15.963 1.00 93.88 74 TYR A CA 1
ATOM 559 C C . TYR A 1 74 ? -0.050 7.106 15.119 1.00 93.88 74 TYR A C 1
ATOM 561 O O . TYR A 1 74 ? 0.254 7.293 13.939 1.00 93.88 74 TYR A O 1
ATOM 569 N N . LEU A 1 75 ? -1.027 7.791 15.718 1.00 92.81 75 LEU A N 1
ATOM 570 C CA . LEU A 1 75 ? -1.772 8.859 15.053 1.00 92.81 75 LEU A CA 1
ATOM 571 C C . LEU A 1 75 ? -0.861 10.018 14.643 1.00 92.81 75 LEU A C 1
ATOM 573 O O . LEU A 1 75 ? -0.991 10.521 13.526 1.00 92.81 75 LEU A O 1
ATOM 577 N N . GLU A 1 76 ? 0.068 10.427 15.507 1.00 92.94 76 GLU A N 1
ATOM 578 C CA . GLU A 1 76 ? 1.052 11.457 15.161 1.00 92.94 76 GLU A CA 1
ATOM 579 C C . GLU A 1 76 ? 2.021 10.973 14.076 1.00 92.94 76 GLU A C 1
ATOM 581 O O . GLU A 1 76 ? 2.236 11.676 13.089 1.00 92.94 76 GLU A O 1
ATOM 586 N N . TYR A 1 77 ? 2.529 9.742 14.175 1.00 92.25 77 TYR A N 1
ATOM 587 C CA . TYR A 1 77 ? 3.372 9.133 13.142 1.00 92.25 77 TYR A CA 1
ATOM 588 C C . TYR A 1 77 ? 2.700 9.157 11.763 1.00 92.25 77 TYR A C 1
ATOM 590 O O . TYR A 1 77 ? 3.301 9.607 10.785 1.00 92.25 77 TYR A O 1
ATOM 598 N N . LEU A 1 78 ? 1.436 8.748 11.680 1.00 91.75 78 LEU A N 1
ATOM 599 C CA . LEU A 1 78 ? 0.695 8.699 10.423 1.00 91.75 78 LEU A CA 1
ATOM 600 C C . LEU A 1 78 ? 0.505 10.077 9.769 1.00 91.75 78 LEU A C 1
ATOM 602 O O . LEU A 1 78 ? 0.536 10.173 8.538 1.00 91.75 78 LEU A O 1
ATOM 606 N N . LYS A 1 79 ? 0.401 11.151 10.560 1.00 90.00 79 LYS A N 1
ATOM 607 C CA . LYS A 1 79 ? 0.375 12.533 10.045 1.00 90.00 79 LYS A CA 1
ATOM 608 C C . LYS A 1 79 ? 1.717 12.970 9.457 1.00 90.00 79 LYS A C 1
ATOM 610 O O . LYS A 1 79 ? 1.744 13.861 8.615 1.00 90.00 79 LYS A O 1
ATOM 615 N N . THR A 1 80 ? 2.822 12.362 9.892 1.00 88.62 80 THR A N 1
ATOM 616 C CA . THR A 1 80 ? 4.172 12.665 9.383 1.00 88.62 80 THR A CA 1
ATOM 617 C C . THR A 1 80 ? 4.569 11.846 8.156 1.00 88.62 80 THR A C 1
ATOM 619 O O . THR A 1 80 ? 5.599 12.129 7.543 1.00 88.62 80 THR A O 1
ATOM 622 N N . THR A 1 81 ? 3.776 10.836 7.778 1.00 86.94 81 THR A N 1
ATOM 623 C CA . THR A 1 81 ? 4.038 10.063 6.557 1.00 86.94 81 THR A CA 1
ATOM 624 C C . THR A 1 81 ? 3.983 10.969 5.327 1.00 86.94 81 THR A C 1
ATOM 626 O O . THR A 1 81 ? 3.120 11.837 5.205 1.00 86.94 81 THR A O 1
ATOM 629 N N . VAL A 1 82 ? 4.942 10.790 4.419 1.00 81.38 82 VAL A N 1
ATOM 630 C CA . VAL A 1 82 ? 5.108 11.669 3.257 1.00 81.38 82 VAL A CA 1
ATOM 631 C C . VAL A 1 82 ? 4.290 11.180 2.058 1.00 81.38 82 VAL A C 1
ATOM 633 O O . VAL A 1 82 ? 4.107 9.964 1.889 1.00 81.38 82 VAL A O 1
ATOM 636 N N . PRO A 1 83 ? 3.852 12.091 1.173 1.00 76.31 83 PRO A N 1
ATOM 637 C CA . PRO A 1 83 ? 3.342 11.714 -0.137 1.00 76.31 83 PRO A CA 1
ATOM 638 C C . PRO A 1 83 ? 4.360 10.839 -0.880 1.00 76.31 83 PRO A C 1
ATOM 640 O O . PRO A 1 83 ? 5.566 11.080 -0.782 1.00 76.31 83 PRO A O 1
ATOM 643 N N . PRO A 1 84 ? 3.919 9.808 -1.616 1.00 71.94 84 PRO A N 1
ATOM 644 C CA . PRO A 1 84 ? 2.536 9.475 -1.965 1.00 71.94 84 PRO A CA 1
ATOM 645 C C . PRO A 1 84 ? 1.848 8.511 -0.984 1.00 71.94 84 PRO A C 1
ATOM 647 O O . PRO A 1 84 ? 0.788 7.992 -1.298 1.00 71.94 84 PRO A O 1
ATOM 650 N N . ILE A 1 85 ? 2.485 8.159 0.136 1.00 76.88 85 ILE A N 1
ATOM 651 C CA . ILE A 1 85 ? 1.988 7.110 1.040 1.00 76.88 85 ILE A CA 1
ATOM 652 C C . ILE A 1 85 ? 1.048 7.694 2.097 1.00 76.88 85 ILE A C 1
ATOM 654 O O . ILE A 1 85 ? 0.164 6.981 2.558 1.00 76.88 85 ILE A O 1
ATOM 658 N N . GLY A 1 86 ? 1.216 8.969 2.441 1.00 79.50 86 GLY A N 1
ATOM 659 C CA . GLY A 1 86 ? 0.322 9.774 3.270 1.00 79.50 86 GLY A CA 1
ATOM 660 C C . GLY A 1 86 ? 0.454 11.262 2.911 1.00 79.50 86 GLY A C 1
ATOM 661 O O . GLY A 1 86 ? 0.827 11.557 1.777 1.00 79.50 86 GLY A O 1
ATOM 662 N N . PRO A 1 87 ? 0.184 12.206 3.828 1.00 87.56 87 PRO A N 1
ATOM 663 C CA . PRO A 1 87 ? -0.175 11.998 5.229 1.00 87.56 87 PRO A CA 1
ATOM 664 C C . PRO A 1 87 ? -1.562 11.370 5.389 1.00 87.56 87 PRO A C 1
ATOM 666 O O . PRO A 1 87 ? -2.433 11.509 4.528 1.00 87.56 87 PRO A O 1
ATOM 669 N N . TRP A 1 88 ? -1.773 10.688 6.515 1.00 89.06 88 TRP A N 1
ATOM 670 C CA . TRP A 1 88 ? -3.078 10.135 6.877 1.00 89.06 88 TRP A CA 1
ATOM 671 C C . TRP A 1 88 ? -3.743 10.967 7.970 1.00 89.06 88 TRP A C 1
ATOM 673 O O . TRP A 1 88 ? -3.111 11.422 8.922 1.00 89.06 88 TRP A O 1
ATOM 683 N N . THR A 1 89 ? -5.058 11.100 7.859 1.00 89.31 89 THR A N 1
ATOM 684 C CA . THR A 1 89 ? -5.953 11.579 8.907 1.00 89.31 89 THR A CA 1
ATOM 685 C C . THR A 1 89 ? -6.861 10.431 9.316 1.00 89.31 89 THR A C 1
ATOM 687 O O . THR A 1 89 ? -7.613 9.916 8.493 1.00 89.31 89 THR A O 1
ATOM 690 N N . ILE A 1 90 ? -6.823 10.053 10.592 1.00 91.44 90 ILE A N 1
ATOM 691 C CA . ILE A 1 90 ? -7.765 9.086 11.158 1.00 91.44 90 ILE A CA 1
ATOM 692 C C . ILE A 1 90 ? -8.790 9.847 11.992 1.00 91.44 90 ILE A C 1
ATOM 694 O O . ILE A 1 90 ? -8.426 10.540 12.944 1.00 91.44 90 ILE A O 1
ATOM 698 N N . LYS A 1 91 ? -10.070 9.716 11.644 1.00 92.69 91 LYS A N 1
ATOM 699 C CA . LYS A 1 91 ? -11.183 10.156 12.493 1.00 92.69 91 LYS A CA 1
ATOM 700 C C . LYS A 1 91 ? -11.796 8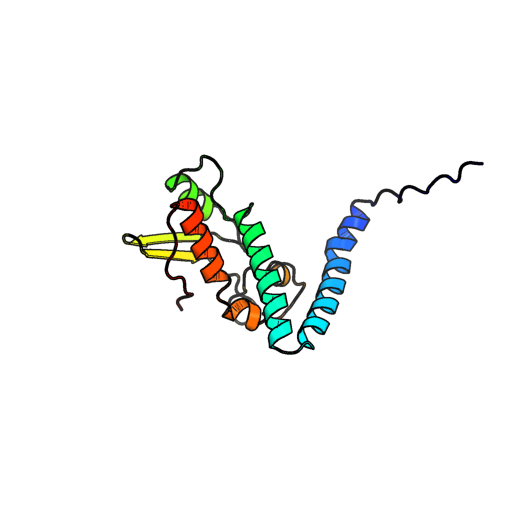.935 13.156 1.00 92.69 91 LYS A C 1
ATOM 702 O O . LYS A 1 91 ? -12.002 7.918 12.505 1.00 92.69 91 LYS A O 1
ATOM 707 N N . GLN A 1 92 ? -12.091 9.041 14.444 1.00 92.44 92 GLN A N 1
ATOM 708 C CA . GLN A 1 92 ? -12.684 7.956 15.214 1.00 92.44 92 GLN A CA 1
ATOM 709 C C . GLN A 1 92 ? -14.015 8.402 15.814 1.00 92.44 92 GLN A C 1
ATOM 711 O O . GLN A 1 92 ? -14.093 9.448 16.460 1.00 92.44 92 GLN A O 1
ATOM 716 N N . ASN A 1 93 ? -15.046 7.578 15.641 1.00 92.56 93 ASN A N 1
ATOM 717 C CA . ASN A 1 93 ? -16.320 7.699 16.338 1.00 92.56 93 ASN A CA 1
ATOM 718 C C . ASN A 1 93 ? -16.691 6.339 16.943 1.00 92.56 93 ASN A C 1
ATOM 720 O O . ASN A 1 93 ? -17.194 5.448 16.257 1.00 92.56 93 ASN A O 1
ATOM 724 N N . GLY A 1 94 ? -16.390 6.160 18.230 1.00 91.38 94 GLY A N 1
ATOM 725 C CA . GLY A 1 94 ? -16.519 4.863 18.893 1.00 91.38 94 GLY A CA 1
ATOM 726 C C . GLY A 1 94 ? -15.596 3.818 18.258 1.00 91.38 94 GLY A C 1
ATOM 727 O O . GLY A 1 94 ? -14.379 4.003 18.237 1.00 91.38 94 GLY A O 1
ATOM 728 N N . ASP A 1 95 ? -16.180 2.734 17.744 1.00 92.62 95 ASP A N 1
ATOM 729 C CA . ASP A 1 95 ? -15.469 1.652 17.045 1.00 92.62 95 ASP A CA 1
ATOM 730 C C . ASP A 1 95 ? -15.451 1.829 15.507 1.00 92.62 95 ASP A C 1
ATOM 732 O O . ASP A 1 95 ? -15.046 0.919 14.783 1.00 92.62 95 ASP A O 1
ATOM 736 N N . VAL A 1 96 ? -15.887 2.986 14.991 1.00 92.75 96 VAL A N 1
ATOM 737 C CA . VAL A 1 96 ? -15.814 3.334 13.562 1.00 92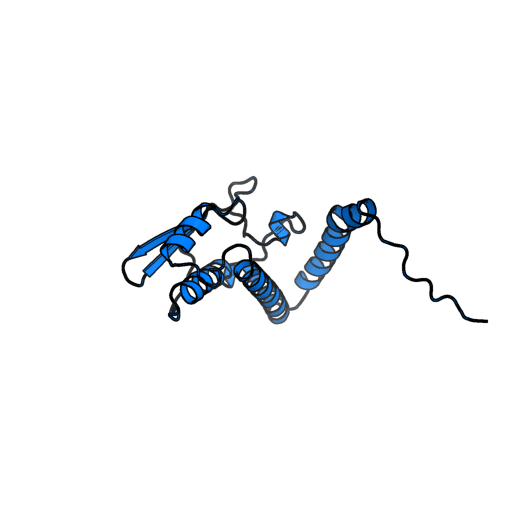.75 96 VAL A CA 1
ATOM 738 C C . VAL A 1 96 ? -14.617 4.249 13.321 1.00 92.75 96 VAL A C 1
ATOM 740 O O . VAL A 1 96 ? -14.437 5.241 14.031 1.00 92.75 96 VAL A O 1
ATOM 743 N N . PHE A 1 97 ? -13.816 3.916 12.309 1.00 93.00 97 PHE A N 1
ATOM 744 C CA . PHE A 1 97 ? -12.601 4.639 11.946 1.00 93.00 97 PHE A CA 1
ATOM 745 C C . PHE A 1 97 ? -12.656 5.047 10.474 1.00 93.00 97 PHE A C 1
ATOM 747 O O . PHE A 1 97 ? -12.719 4.182 9.601 1.00 93.00 97 PHE A O 1
ATOM 754 N N . ASP A 1 98 ? -12.558 6.348 10.212 1.00 92.19 98 ASP A N 1
ATOM 755 C CA . ASP A 1 98 ? -12.397 6.891 8.865 1.00 92.19 98 ASP A CA 1
ATOM 756 C C . ASP A 1 98 ? -10.920 7.193 8.637 1.00 92.19 98 ASP A C 1
ATOM 758 O O . ASP A 1 98 ? -10.340 8.053 9.305 1.00 92.19 98 ASP A O 1
ATOM 762 N N . LEU A 1 99 ? -10.307 6.477 7.698 1.00 90.44 99 LEU A N 1
ATOM 763 C CA . LEU A 1 99 ? -8.916 6.676 7.309 1.00 90.44 99 LEU A CA 1
ATOM 764 C C . LEU A 1 99 ? -8.896 7.454 6.000 1.00 90.44 99 LEU A C 1
ATOM 766 O O . LEU A 1 99 ? -9.240 6.929 4.943 1.00 90.44 99 LEU A O 1
ATOM 770 N N . ILE A 1 100 ? -8.490 8.711 6.088 1.00 87.50 100 ILE A N 1
ATOM 771 C CA . ILE A 1 100 ? -8.429 9.643 4.969 1.00 87.50 100 ILE A CA 1
ATOM 772 C C . ILE A 1 100 ? -6.959 9.864 4.649 1.00 87.50 100 ILE A C 1
ATOM 774 O O . ILE A 1 100 ? -6.164 10.122 5.548 1.00 87.50 100 ILE A O 1
ATOM 778 N N . TYR A 1 101 ? -6.593 9.795 3.381 1.00 80.12 101 TYR A N 1
ATOM 779 C CA . TYR A 1 101 ? -5.243 10.107 2.934 1.00 80.12 101 TYR A CA 1
ATOM 780 C C . TYR A 1 101 ? -5.301 10.995 1.700 1.00 80.12 101 TYR A C 1
ATOM 782 O O . TYR A 1 101 ? -6.278 10.979 0.947 1.00 80.12 101 TYR A O 1
ATOM 790 N N . GLU A 1 102 ? -4.243 11.766 1.489 1.00 74.69 102 GLU A N 1
ATOM 791 C CA . GLU A 1 102 ? -4.105 12.577 0.288 1.00 74.69 102 GLU A CA 1
ATOM 792 C C . GLU A 1 102 ? -3.627 11.695 -0.872 1.00 74.69 102 GLU A C 1
ATOM 794 O O . GLU A 1 102 ? -2.465 11.300 -0.946 1.00 74.69 102 GLU A O 1
ATOM 799 N N . ALA A 1 103 ? -4.549 11.317 -1.760 1.00 69.12 103 ALA A N 1
ATOM 800 C CA . ALA A 1 103 ? -4.208 10.515 -2.927 1.00 69.12 103 ALA A CA 1
ATOM 801 C C . ALA A 1 103 ? -3.367 11.331 -3.916 1.00 69.12 103 ALA A C 1
ATOM 803 O O . ALA A 1 103 ? -3.679 12.486 -4.206 1.00 69.12 103 ALA A O 1
ATOM 804 N N . CYS A 1 104 ? -2.358 10.709 -4.530 1.00 67.38 104 CYS A N 1
ATOM 805 C CA . CYS A 1 104 ? -1.737 11.297 -5.714 1.00 67.38 104 CYS A CA 1
ATOM 806 C C . CYS A 1 104 ? -2.770 11.408 -6.833 1.00 67.38 104 CYS A C 1
ATOM 808 O O . CYS A 1 104 ? -3.394 10.417 -7.194 1.00 67.38 104 CYS A O 1
ATOM 810 N N . ILE A 1 105 ? -2.934 12.592 -7.410 1.00 67.44 105 ILE A N 1
ATOM 811 C CA . ILE A 1 105 ? -3.835 12.814 -8.540 1.00 67.44 105 ILE A CA 1
ATOM 812 C C . ILE A 1 105 ? -2.984 12.890 -9.809 1.00 67.44 105 ILE A C 1
ATOM 814 O O . ILE A 1 105 ? -2.067 13.705 -9.887 1.00 67.44 105 ILE A O 1
ATOM 818 N N . VAL A 1 106 ? -3.260 12.034 -10.798 1.00 66.19 106 VAL A N 1
ATOM 819 C CA . VAL A 1 106 ? -2.581 12.115 -12.105 1.00 66.19 106 VAL A CA 1
ATOM 820 C C . VAL A 1 106 ? -3.147 13.241 -12.963 1.00 66.19 106 VAL A C 1
ATOM 822 O O . VAL A 1 106 ? -4.261 13.722 -12.731 1.00 66.19 106 VAL A O 1
ATOM 825 N N . GLU A 1 107 ? -2.409 13.621 -14.009 1.00 59.22 107 GLU A N 1
ATOM 826 C CA . GLU A 1 107 ? -2.930 14.479 -15.075 1.00 59.22 107 GLU A CA 1
ATOM 827 C C . GLU A 1 107 ? -4.278 13.931 -15.580 1.00 59.22 107 GLU A C 1
ATOM 829 O O . GLU A 1 107 ? -4.403 12.765 -15.958 1.00 59.22 107 GLU A O 1
ATOM 834 N N . GLY A 1 108 ? -5.321 14.764 -15.513 1.00 60.56 108 GLY A N 1
ATOM 835 C CA . GLY A 1 108 ? -6.708 14.362 -15.780 1.00 60.56 108 GLY A CA 1
ATOM 836 C C . GLY A 1 108 ? -7.578 14.150 -14.535 1.00 60.56 108 GLY A C 1
ATOM 837 O O . GLY A 1 108 ? -8.738 13.766 -14.675 1.00 60.56 108 GLY A O 1
ATOM 838 N N . GLY A 1 109 ? -7.060 14.411 -13.330 1.00 62.31 109 GLY A N 1
ATOM 839 C CA . GLY A 1 109 ? -7.868 14.506 -12.108 1.00 62.31 109 GLY A CA 1
ATOM 840 C C . GLY A 1 109 ? -8.248 13.164 -11.478 1.00 62.31 109 GLY A C 1
ATOM 841 O O . GLY A 1 109 ? -9.024 13.135 -10.526 1.00 62.31 109 GLY A O 1
ATOM 842 N N . LYS A 1 110 ? -7.725 12.044 -11.992 1.00 62.41 110 LYS A N 1
ATOM 843 C CA . LYS A 1 110 ? -8.027 10.712 -11.453 1.00 62.41 110 LYS A CA 1
ATOM 844 C C . LYS A 1 110 ? -7.117 10.394 -10.260 1.00 62.41 110 LYS A C 1
ATOM 846 O O . LYS A 1 110 ? -5.903 10.578 -10.378 1.00 62.41 110 LYS A O 1
ATOM 851 N N . PRO A 1 111 ? -7.655 9.874 -9.143 1.00 63.69 111 PRO A N 1
ATOM 852 C CA . PRO A 1 111 ? -6.826 9.422 -8.034 1.00 63.69 111 PRO A CA 1
ATOM 853 C C . PRO A 1 111 ? -5.987 8.209 -8.455 1.00 63.69 111 PRO A C 1
ATOM 855 O O . PRO A 1 111 ? -6.474 7.266 -9.088 1.00 63.69 111 PRO A O 1
ATOM 858 N N . LEU A 1 112 ? -4.709 8.235 -8.096 1.00 64.12 112 LEU A N 1
ATOM 859 C CA . LEU A 1 112 ? -3.741 7.172 -8.292 1.00 64.12 112 LEU A CA 1
ATOM 860 C C . LEU A 1 112 ? -3.715 6.273 -7.051 1.00 64.12 112 LEU A C 1
ATOM 862 O O . LEU A 1 112 ? -3.538 6.735 -5.927 1.00 64.12 112 LEU A O 1
ATOM 866 N N . CYS A 1 113 ? -3.847 4.965 -7.254 1.00 69.06 113 CYS A N 1
ATOM 867 C CA . CYS A 1 113 ? -3.573 3.989 -6.206 1.00 69.06 113 CYS A CA 1
ATOM 868 C C . CYS A 1 113 ? -2.109 4.101 -5.729 1.00 69.06 113 CYS A C 1
ATOM 870 O O . CYS A 1 113 ? -1.209 4.240 -6.555 1.00 69.06 113 CYS A O 1
ATOM 872 N N . HIS A 1 114 ? -1.851 3.914 -4.428 1.00 72.25 114 HIS A N 1
ATOM 873 C CA . HIS A 1 114 ? -0.501 3.852 -3.828 1.00 72.25 114 HIS A CA 1
ATOM 874 C C . HIS A 1 114 ? 0.326 2.626 -4.247 1.00 72.25 114 HIS A C 1
ATOM 876 O O . HIS A 1 114 ? 1.271 2.233 -3.565 1.00 72.25 114 HIS A O 1
ATOM 882 N N . CYS A 1 115 ? -0.040 1.961 -5.342 1.00 76.12 115 CYS A N 1
ATOM 883 C CA . CYS A 1 115 ? 0.730 0.848 -5.858 1.00 76.12 115 CYS A CA 1
ATOM 884 C C . CYS A 1 115 ? 2.133 1.358 -6.218 1.00 76.12 115 CYS A C 1
ATOM 886 O O . CYS A 1 115 ? 2.237 2.238 -7.076 1.00 76.12 115 CYS A O 1
ATOM 888 N N . PRO A 1 116 ? 3.212 0.791 -5.645 1.00 77.81 116 PRO A N 1
ATOM 889 C CA . PRO A 1 116 ? 4.571 1.199 -5.988 1.00 77.81 116 PRO A CA 1
ATOM 890 C C . PRO A 1 116 ? 4.847 1.109 -7.491 1.00 77.81 116 PRO A C 1
ATOM 892 O O . PRO A 1 116 ? 5.595 1.909 -8.029 1.00 77.81 116 PRO A O 1
ATOM 895 N N . LEU A 1 117 ? 4.184 0.187 -8.194 1.00 79.88 117 LEU A N 1
ATOM 896 C CA . LEU A 1 117 ? 4.319 0.043 -9.642 1.00 79.88 117 LEU A CA 1
ATOM 897 C C . LEU A 1 117 ? 3.759 1.252 -10.409 1.00 79.88 117 LEU A C 1
ATOM 899 O O . LEU A 1 117 ? 4.322 1.623 -11.431 1.00 79.88 117 LEU A O 1
ATOM 903 N N . LEU A 1 118 ? 2.680 1.877 -9.924 1.00 77.44 118 LEU A N 1
ATOM 904 C CA . LEU A 1 118 ? 2.162 3.125 -10.500 1.00 77.44 118 LEU A CA 1
ATOM 905 C C . LEU A 1 118 ? 3.032 4.315 -10.094 1.00 77.44 118 LEU A C 1
ATOM 907 O O . LEU A 1 118 ? 3.385 5.133 -10.933 1.00 77.44 118 LEU A O 1
ATOM 911 N N . LEU A 1 119 ? 3.404 4.389 -8.814 1.00 77.00 119 LEU A N 1
ATOM 912 C CA . LEU A 1 119 ? 4.183 5.502 -8.263 1.00 77.00 119 LEU A CA 1
ATOM 913 C C . LEU A 1 119 ? 5.593 5.595 -8.853 1.00 77.00 119 LEU A C 1
ATOM 915 O O . LEU A 1 119 ? 6.115 6.688 -9.034 1.00 77.00 119 LEU A O 1
ATOM 919 N N . LEU A 1 120 ? 6.194 4.453 -9.186 1.00 76.62 120 LEU A N 1
ATOM 920 C CA . LEU A 1 120 ? 7.488 4.374 -9.863 1.00 76.62 120 LEU A CA 1
ATOM 921 C C . LEU A 1 120 ? 7.360 4.454 -11.394 1.00 76.62 120 LEU A C 1
ATOM 923 O O . LEU A 1 120 ? 8.346 4.239 -12.094 1.00 76.62 120 LEU A O 1
ATOM 927 N N . GLY A 1 121 ? 6.158 4.704 -11.928 1.00 74.50 121 GLY A N 1
ATOM 928 C CA . GLY A 1 121 ? 5.911 4.805 -13.369 1.00 74.50 121 GLY A CA 1
ATOM 929 C C . GLY A 1 121 ? 6.131 3.501 -14.145 1.00 74.50 121 GLY A C 1
ATOM 930 O O . GLY A 1 121 ? 6.255 3.529 -15.366 1.00 74.50 121 GLY A O 1
ATOM 931 N N . MET A 1 122 ? 6.185 2.351 -13.464 1.00 74.88 122 MET A N 1
ATOM 932 C CA . MET A 1 122 ? 6.381 1.036 -14.094 1.00 74.88 122 MET A CA 1
ATOM 933 C C . MET A 1 122 ? 5.118 0.548 -14.818 1.00 74.88 122 MET A C 1
ATOM 935 O O . MET A 1 122 ? 5.192 -0.265 -15.742 1.00 74.88 122 MET A O 1
ATOM 939 N N . ILE A 1 123 ? 3.954 1.048 -14.398 1.00 72.69 123 ILE A N 1
ATOM 940 C CA . ILE A 1 123 ? 2.685 0.932 -15.115 1.00 72.69 123 ILE A CA 1
ATOM 941 C C . ILE A 1 123 ? 1.989 2.285 -15.182 1.00 72.69 123 ILE A C 1
ATOM 943 O O . ILE A 1 123 ? 2.069 3.081 -14.253 1.00 72.69 123 ILE A O 1
ATOM 947 N N . THR A 1 124 ? 1.281 2.524 -16.282 1.00 67.06 124 THR A N 1
ATOM 948 C CA . THR A 1 124 ? 0.558 3.777 -16.554 1.00 67.06 124 THR A CA 1
ATOM 949 C C . THR A 1 124 ? -0.942 3.678 -16.279 1.00 67.06 124 THR A C 1
ATOM 951 O O . THR A 1 124 ? -1.625 4.692 -16.187 1.00 67.06 124 THR A O 1
ATOM 954 N N . GLU A 1 125 ? -1.463 2.461 -16.112 1.00 70.44 125 GLU A N 1
ATOM 955 C CA . GLU A 1 125 ? -2.879 2.202 -15.869 1.00 70.44 125 GLU A CA 1
ATOM 956 C C . GLU A 1 125 ? -3.068 1.328 -14.633 1.00 70.44 125 GLU A C 1
ATOM 958 O O . GLU A 1 125 ? -2.369 0.329 -14.434 1.00 70.44 125 GLU A O 1
ATOM 963 N N . GLN A 1 126 ? -4.053 1.692 -13.814 1.00 69.06 126 GLN A N 1
ATOM 964 C CA . GLN A 1 126 ? -4.500 0.865 -12.701 1.00 69.06 126 GLN A CA 1
ATOM 965 C C . GLN A 1 126 ? -5.119 -0.425 -13.225 1.00 69.06 126 GLN A C 1
ATOM 967 O O . GLN A 1 126 ? -5.868 -0.418 -14.197 1.00 69.06 126 GLN A O 1
ATOM 972 N N . PHE A 1 127 ? -4.859 -1.528 -12.532 1.00 73.56 127 PHE A N 1
ATOM 973 C CA . PHE A 1 127 ? -5.586 -2.770 -12.745 1.00 73.56 127 PHE A CA 1
ATOM 974 C C . PHE A 1 127 ? -6.880 -2.718 -11.935 1.00 73.56 127 PHE A C 1
ATOM 976 O O . PHE A 1 127 ? -6.801 -2.774 -10.701 1.00 73.56 127 PHE A O 1
ATOM 983 N N . PRO A 1 128 ? -8.064 -2.642 -12.571 1.00 67.69 128 PRO A N 1
ATOM 984 C CA . PRO A 1 128 ? -9.319 -2.602 -11.836 1.00 67.69 128 PRO A CA 1
ATOM 985 C C . PRO A 1 128 ? -9.440 -3.793 -10.891 1.00 67.69 128 PRO A C 1
ATOM 987 O O . PRO A 1 128 ? -9.872 -3.618 -9.766 1.00 67.69 128 PRO A O 1
ATOM 990 N N . GLU A 1 129 ? -8.960 -4.979 -11.271 1.00 67.00 129 GLU A N 1
ATOM 991 C CA . GLU A 1 129 ? -9.015 -6.175 -10.426 1.00 67.00 129 GLU A CA 1
ATOM 992 C C . GLU A 1 129 ? -8.108 -6.113 -9.186 1.00 67.00 129 GLU A C 1
ATOM 994 O O . GLU A 1 129 ? -8.375 -6.821 -8.213 1.00 67.00 129 GLU A O 1
ATOM 999 N N . CYS A 1 130 ? -7.066 -5.273 -9.198 1.00 64.94 130 CYS A N 1
ATOM 1000 C CA . CYS A 1 130 ? -6.274 -4.956 -8.008 1.00 64.94 130 CYS A CA 1
ATOM 1001 C C . CYS A 1 130 ? -7.065 -4.032 -7.076 1.00 64.94 130 CYS A C 1
ATOM 1003 O O . CYS A 1 130 ? -7.218 -4.322 -5.888 1.00 64.94 130 CYS A O 1
ATOM 1005 N N . CYS A 1 131 ? -7.588 -2.932 -7.621 1.00 61.25 131 CYS A N 1
ATOM 1006 C CA . CYS A 1 131 ? -8.195 -1.839 -6.858 1.00 61.25 131 CYS A CA 1
ATOM 1007 C C . CYS A 1 131 ? -9.623 -2.166 -6.388 1.00 61.25 131 CYS A C 1
ATOM 1009 O O . CYS A 1 131 ? -9.952 -1.970 -5.220 1.00 61.25 131 CYS A O 1
ATOM 1011 N N . SER A 1 132 ? -10.439 -2.784 -7.244 1.00 54.62 132 SER A N 1
ATOM 1012 C CA . SER A 1 132 ? -11.799 -3.252 -6.939 1.00 54.62 132 SER A CA 1
ATOM 1013 C C . SER A 1 132 ? -11.821 -4.418 -5.952 1.00 54.62 132 SER A C 1
ATOM 1015 O O . SER A 1 132 ? -12.886 -4.829 -5.502 1.00 54.62 132 SER A O 1
ATOM 1017 N N . SER A 1 133 ? -10.660 -5.003 -5.642 1.00 53.34 133 SER A N 1
ATOM 1018 C CA . SER A 1 133 ? -10.553 -6.004 -4.583 1.00 53.34 133 SER A CA 1
ATOM 1019 C C . SER A 1 133 ? -10.576 -5.376 -3.181 1.00 53.34 133 SER A C 1
ATOM 1021 O O . SER A 1 133 ? -10.591 -6.108 -2.194 1.00 53.34 133 SER A O 1
ATOM 1023 N N . GLY A 1 134 ? -10.597 -4.041 -3.083 1.00 59.62 134 GLY A N 1
ATOM 1024 C CA . GLY A 1 134 ? -10.622 -3.322 -1.814 1.00 59.62 134 GLY A CA 1
ATOM 1025 C C . GLY A 1 134 ? -9.247 -3.246 -1.160 1.00 59.62 134 GLY A C 1
ATOM 1026 O O . GLY A 1 134 ? -9.167 -3.252 0.058 1.00 59.62 134 GLY A O 1
ATOM 1027 N N . SER A 1 135 ? -8.155 -3.209 -1.931 1.00 71.56 135 SER A N 1
ATOM 1028 C CA . SER A 1 135 ? -6.788 -3.202 -1.382 1.00 71.56 135 SER A CA 1
ATOM 1029 C C . SER A 1 135 ? -6.540 -2.048 -0.399 1.00 71.56 135 SER A C 1
ATOM 1031 O O . SER A 1 135 ? -5.937 -2.274 0.647 1.00 71.56 135 SER A O 1
ATOM 1033 N N . GLY A 1 136 ? -7.071 -0.851 -0.680 1.00 77.62 136 GLY A N 1
ATOM 1034 C CA . GLY A 1 136 ? -7.043 0.287 0.247 1.00 77.62 136 GLY A CA 1
ATOM 1035 C C . GLY A 1 136 ? -7.828 0.019 1.535 1.00 77.62 136 GLY A C 1
ATOM 1036 O O . GLY A 1 136 ? -7.285 0.166 2.625 1.00 77.62 136 GLY A O 1
ATOM 1037 N N . ALA A 1 137 ? -9.063 -0.478 1.420 1.00 83.00 137 ALA A N 1
ATOM 1038 C CA . ALA A 1 137 ? -9.883 -0.858 2.572 1.00 83.00 137 ALA A CA 1
ATOM 1039 C C . ALA A 1 137 ? -9.245 -1.987 3.406 1.00 83.00 137 ALA A C 1
ATOM 1041 O O . ALA A 1 137 ? -9.259 -1.931 4.632 1.00 83.00 137 ALA A O 1
ATOM 1042 N N . ARG A 1 138 ? -8.627 -2.988 2.762 1.00 86.50 138 ARG A N 1
ATOM 1043 C CA . ARG A 1 138 ? -7.898 -4.075 3.437 1.00 86.50 138 ARG A CA 1
ATOM 1044 C C . ARG A 1 138 ? -6.671 -3.554 4.180 1.00 86.50 138 ARG A C 1
ATOM 1046 O O . ARG A 1 138 ? -6.423 -3.991 5.299 1.00 86.50 138 ARG A O 1
ATOM 1053 N N . LEU A 1 139 ? -5.906 -2.638 3.583 1.00 86.56 139 LEU A N 1
ATOM 1054 C CA . LEU A 1 139 ? -4.776 -2.008 4.267 1.00 86.56 139 LEU A CA 1
ATOM 1055 C C . LEU A 1 139 ? -5.260 -1.205 5.480 1.00 86.56 139 LEU A C 1
ATOM 1057 O O . LEU A 1 139 ? -4.740 -1.405 6.573 1.00 86.56 139 LEU A O 1
ATOM 1061 N N . GLY A 1 140 ? -6.294 -0.378 5.306 1.00 89.19 140 GLY A N 1
ATOM 1062 C CA . GLY A 1 140 ? -6.882 0.399 6.395 1.00 89.19 140 GLY A CA 1
ATOM 1063 C C . GLY A 1 140 ? -7.402 -0.476 7.538 1.00 89.19 140 GLY A C 1
ATOM 1064 O O . GLY A 1 140 ? -7.112 -0.203 8.700 1.00 89.19 140 GLY A O 1
ATOM 1065 N N . ALA A 1 141 ? -8.073 -1.589 7.220 1.00 91.69 141 ALA A N 1
ATOM 1066 C CA . ALA A 1 141 ? -8.471 -2.584 8.213 1.00 91.69 141 ALA A CA 1
ATOM 1067 C C . ALA A 1 141 ? -7.260 -3.084 9.008 1.00 91.69 141 ALA A C 1
ATOM 1069 O O . ALA A 1 141 ? -7.245 -2.982 10.229 1.00 91.69 141 ALA A O 1
ATOM 1070 N N . ARG A 1 142 ? -6.200 -3.533 8.323 1.00 91.88 142 ARG A N 1
ATOM 1071 C CA . ARG A 1 142 ? -4.980 -4.042 8.970 1.00 91.88 142 ARG A CA 1
ATOM 1072 C C . ARG A 1 142 ? -4.284 -2.999 9.842 1.00 91.88 142 ARG A C 1
ATOM 1074 O O . ARG A 1 142 ? -3.761 -3.356 10.894 1.00 91.88 142 ARG A O 1
ATOM 1081 N N . MET A 1 143 ? -4.274 -1.735 9.421 1.00 92.88 143 MET A N 1
ATOM 1082 C CA . MET A 1 143 ? -3.743 -0.622 10.213 1.00 92.88 143 MET A CA 1
ATOM 1083 C C . MET A 1 143 ? -4.481 -0.505 11.551 1.00 92.88 143 MET A C 1
ATOM 1085 O O . MET A 1 143 ? -3.843 -0.440 12.602 1.00 92.88 143 MET A O 1
ATOM 1089 N N . ILE A 1 144 ? -5.816 -0.535 11.521 1.00 94.25 144 ILE A N 1
ATOM 1090 C CA . ILE A 1 144 ? -6.647 -0.454 12.727 1.00 94.25 144 ILE A CA 1
ATOM 1091 C C . ILE A 1 144 ? -6.539 -1.720 13.575 1.00 94.25 144 ILE A C 1
ATOM 1093 O O . ILE A 1 144 ? -6.398 -1.617 14.794 1.00 94.25 144 ILE A O 1
ATOM 1097 N N . GLU A 1 145 ? -6.545 -2.906 12.968 1.00 93.88 145 GLU A N 1
ATOM 1098 C CA . GLU A 1 145 ? -6.408 -4.169 13.700 1.00 93.88 145 GLU A CA 1
ATOM 1099 C C . GLU A 1 145 ? -5.080 -4.248 14.450 1.00 93.88 145 GLU A C 1
ATOM 1101 O O . GLU A 1 145 ? -5.051 -4.595 15.632 1.00 93.88 145 GLU A O 1
ATOM 1106 N N . ALA A 1 146 ? -3.982 -3.875 13.788 1.00 92.00 146 ALA A N 1
ATOM 1107 C CA . ALA A 1 146 ? -2.660 -3.878 14.398 1.00 92.00 146 ALA A CA 1
ATOM 1108 C C . ALA A 1 146 ? -2.575 -2.883 15.563 1.00 92.00 146 ALA A C 1
ATOM 1110 O O . ALA A 1 146 ? -2.043 -3.214 16.624 1.00 92.00 146 ALA A O 1
ATOM 1111 N N . ALA A 1 147 ? -3.124 -1.682 15.381 1.00 92.06 147 ALA A N 1
ATOM 1112 C CA . ALA A 1 147 ? -3.022 -0.610 16.360 1.00 92.06 147 ALA A CA 1
ATOM 1113 C C . ALA A 1 147 ? -3.945 -0.798 17.573 1.00 92.06 147 ALA A C 1
ATOM 1115 O O . ALA A 1 147 ? -3.546 -0.561 18.712 1.00 92.06 147 ALA A O 1
ATOM 1116 N N . THR A 1 148 ? -5.169 -1.271 17.345 1.00 90.44 148 THR A N 1
ATOM 1117 C CA . THR A 1 148 ? -6.181 -1.441 18.401 1.00 90.44 148 THR A CA 1
ATOM 1118 C C . THR A 1 148 ? -6.185 -2.839 19.014 1.00 90.44 148 THR A C 1
ATOM 1120 O O . THR A 1 148 ? -6.801 -3.044 20.061 1.00 90.44 148 THR A O 1
ATOM 1123 N N . LYS A 1 149 ? -5.517 -3.810 18.373 1.00 90.44 149 LYS A N 1
ATOM 1124 C CA . LYS A 1 149 ? -5.561 -5.244 18.709 1.00 90.44 149 LYS A CA 1
ATOM 1125 C C . LYS A 1 149 ? -6.980 -5.830 18.689 1.00 90.44 149 LYS A C 1
ATOM 1127 O O . LYS A 1 149 ? -7.242 -6.839 19.345 1.00 90.44 149 LYS A O 1
ATOM 1132 N N . LYS A 1 150 ? -7.900 -5.203 17.951 1.00 91.88 150 LYS A N 1
ATOM 1133 C CA . LYS A 1 150 ? -9.274 -5.670 17.731 1.00 91.88 150 LYS A CA 1
ATOM 1134 C C . LYS A 1 150 ? -9.440 -6.102 16.280 1.00 91.88 150 LYS A C 1
ATOM 1136 O O . LYS A 1 150 ? -8.842 -5.505 15.400 1.00 91.88 150 LYS A O 1
ATOM 1141 N N . GLN A 1 151 ? -10.278 -7.101 16.030 1.00 94.50 151 GLN A N 1
ATOM 1142 C CA . GLN A 1 151 ? -10.613 -7.519 14.670 1.00 94.50 151 GLN A CA 1
ATOM 1143 C C . GLN A 1 151 ? -11.539 -6.497 13.995 1.00 94.50 151 GLN A C 1
ATOM 1145 O O . GLN A 1 151 ? -12.524 -6.060 14.598 1.00 94.50 151 GLN A O 1
ATOM 1150 N N . VAL A 1 152 ? -11.270 -6.168 12.732 1.00 93.44 152 VAL A N 1
ATOM 1151 C CA . VAL A 1 152 ? -12.144 -5.328 11.909 1.00 93.44 152 VAL A CA 1
ATOM 1152 C C . VAL A 1 152 ? -13.163 -6.221 11.206 1.00 93.44 152 VAL A C 1
ATOM 1154 O O . VAL A 1 152 ? -12.825 -7.107 10.425 1.00 93.44 152 VAL A O 1
ATOM 1157 N N . VAL A 1 153 ? -14.445 -5.985 11.485 1.00 94.19 153 VAL A N 1
ATOM 1158 C CA . VAL A 1 153 ? -15.553 -6.792 10.940 1.00 94.19 153 VAL A CA 1
ATOM 1159 C C . VAL A 1 153 ? -15.969 -6.376 9.528 1.00 94.19 153 VAL A C 1
ATOM 1161 O O . VAL A 1 153 ? -16.508 -7.187 8.777 1.00 94.19 153 VAL A O 1
ATOM 1164 N N . LYS A 1 154 ? -15.733 -5.113 9.162 1.00 92.19 154 LYS A N 1
ATOM 1165 C CA . LYS A 1 154 ? -16.064 -4.546 7.854 1.00 92.19 154 LYS A CA 1
ATOM 1166 C C . LYS A 1 154 ? -15.077 -3.435 7.519 1.00 92.19 154 LYS A C 1
ATOM 1168 O O . LYS A 1 154 ? -14.788 -2.599 8.368 1.00 92.19 154 LYS A O 1
ATOM 1173 N N . ALA A 1 155 ? -14.617 -3.409 6.275 1.00 89.44 155 ALA A N 1
ATOM 1174 C CA . ALA A 1 155 ? -13.877 -2.292 5.713 1.00 89.44 155 ALA A CA 1
ATOM 1175 C C . ALA A 1 155 ? -14.3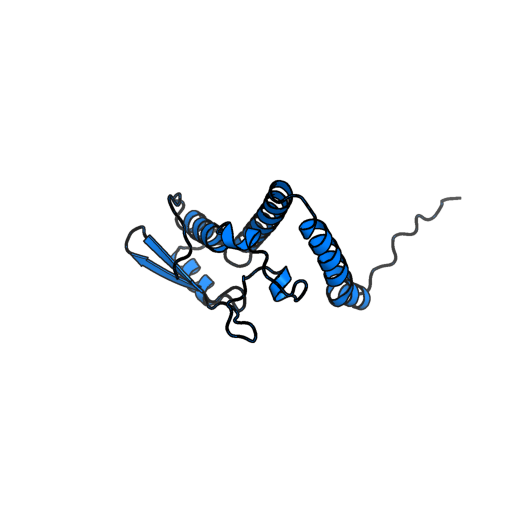01 -2.086 4.261 1.00 89.44 155 ALA A C 1
ATOM 1177 O O . ALA A 1 155 ? -14.445 -3.050 3.505 1.00 89.44 155 ALA A O 1
ATOM 1178 N N . GLU A 1 156 ? -14.500 -0.833 3.880 1.00 86.62 156 GLU A N 1
ATOM 1179 C CA . GLU A 1 156 ? -14.902 -0.440 2.535 1.00 86.62 156 GLU A CA 1
ATOM 1180 C C . GLU A 1 156 ? -14.267 0.901 2.171 1.00 86.62 156 GLU A C 1
ATOM 1182 O O . GLU A 1 156 ? -13.842 1.653 3.046 1.00 86.62 156 GLU A O 1
ATOM 1187 N N . VAL A 1 157 ? -14.153 1.165 0.872 1.00 80.31 157 VAL A N 1
ATOM 1188 C CA . VAL A 1 157 ? -13.802 2.496 0.371 1.00 80.31 157 VAL A CA 1
ATOM 1189 C C . VAL A 1 157 ? -15.108 3.275 0.249 1.00 80.31 157 VAL A C 1
ATOM 1191 O O . VAL A 1 157 ? -16.075 2.739 -0.294 1.00 80.31 157 VAL A O 1
ATOM 1194 N N . VAL A 1 158 ? -15.134 4.495 0.780 1.00 76.12 158 VAL A N 1
ATOM 1195 C CA . VAL A 1 158 ? -16.283 5.407 0.722 1.00 76.12 158 VAL A CA 1
ATOM 1196 C C . VAL A 1 158 ? -15.902 6.577 -0.184 1.00 76.12 158 VAL A C 1
ATOM 1198 O O . VAL A 1 158 ? -14.811 7.124 -0.018 1.00 76.12 158 VAL A O 1
ATOM 1201 N N . ASP A 1 159 ? -16.772 6.898 -1.144 1.00 61.28 159 ASP A N 1
ATOM 1202 C CA . ASP A 1 159 ? -16.613 8.004 -2.104 1.00 61.28 159 ASP A CA 1
ATOM 1203 C C . ASP A 1 159 ? -16.987 9.368 -1.498 1.00 61.28 159 ASP A C 1
ATOM 1205 O O . ASP A 1 159 ? -17.973 9.428 -0.721 1.00 61.28 159 ASP A O 1
#

pLDDT: mean 81.99, std 12.29, range [40.5, 95.38]

Foldseek 3Di:
DDPPPPPPDPQDVVNVVCCLLPVVLVVLLVVVVVLVVDDPVSSLVVLQVLLVVVLVVCCVPQQHDDVPQALVNSQVVLCPRDPPSANWDWDDDPPDIDIDGDFDADPPRDGDDPPVCVVSVSDVDDDCSNVVVQSVQVSVQVRCCRRVVDHDPDTHDDD

Sequence (159 aa):
MAEEQKTGAAITEEIKGLMYATWLPAITTTLLEEIRRLPPKRRKAILTKMCDTCGELAMAGAVGIQPGMSWDDYLEYLKTTVPPIGPWTIKQNGDVFDLIYEACIVEGGKPLCHCPLLLLGMITEQFPECCSSGSGARLGARMIEAATKKQVVKAEVVD

Secondary structure (DSSP, 8-state):
------PPPPPPHHHHHHIIIIIHHHHHHHHHHHHHHS-HHHHHHHHHHHHHHHHHHIIIIISSPPTT--HHHHHHHHHHPPTTT--EEEEEETTEEEEEE-PPBPTTSPBPP--HHHHTTS-SS--HHHHTTTHHHHHHHHHHHHHH-S--S------

Radius of gyration: 19.44 Å; chains: 1; bounding box: 61×41×43 Å